Protein AF-A0A958F5K6-F1 (afdb_monomer)

Sequence (70 aa):
MKRSRRALFTLIFSVLLCIAALIIAPLLGSESLKLSDVLAHLSGPDTSAGVIFFRIRMPRVLLGLLAGGA

Structure (mmCIF, N/CA/C/O backbone):
data_AF-A0A958F5K6-F1
#
_entry.id   AF-A0A958F5K6-F1
#
loop_
_atom_site.group_PDB
_atom_site.id
_atom_site.type_s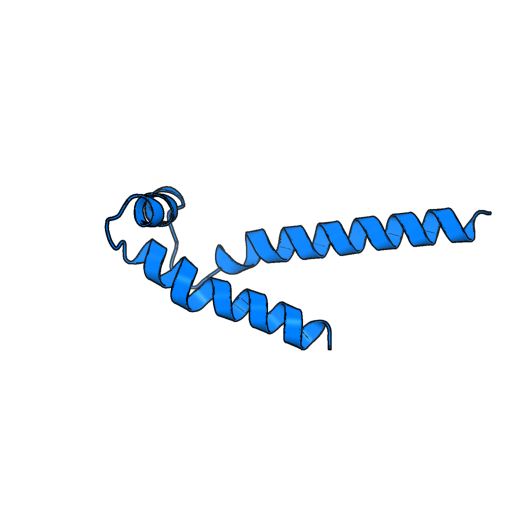ymbol
_atom_site.label_atom_id
_atom_site.label_alt_id
_atom_site.label_comp_id
_atom_site.label_asym_id
_atom_site.label_entity_id
_atom_site.label_seq_id
_atom_site.pdbx_PDB_ins_code
_atom_site.Cartn_x
_atom_site.Cartn_y
_atom_site.Cartn_z
_atom_site.occupancy
_atom_site.B_iso_or_equiv
_atom_site.auth_seq_id
_atom_site.auth_comp_id
_atom_site.auth_asym_id
_atom_site.auth_atom_id
_atom_site.pdbx_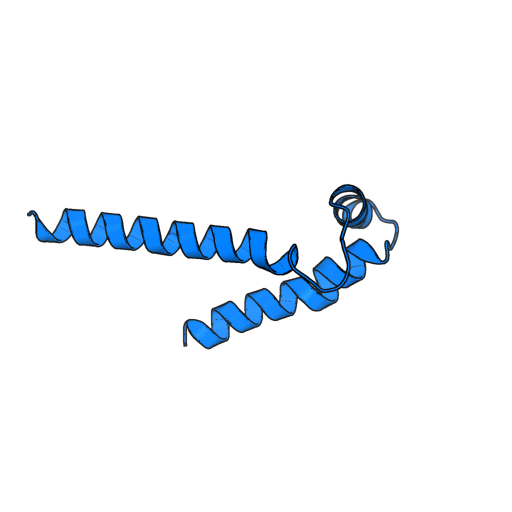PDB_model_num
ATOM 1 N N . MET A 1 1 ? -13.596 9.684 31.505 1.00 53.88 1 MET A N 1
ATOM 2 C CA . MET A 1 1 ? -12.762 10.281 30.426 1.00 53.88 1 MET A CA 1
ATOM 3 C C . MET A 1 1 ? -11.519 9.468 30.000 1.00 53.88 1 MET A C 1
ATOM 5 O O . MET A 1 1 ? -11.168 9.547 28.831 1.00 53.88 1 MET A O 1
ATOM 9 N N . LYS A 1 2 ? -10.848 8.659 30.850 1.00 56.81 2 LYS A N 1
ATOM 10 C CA . LYS A 1 2 ? -9.612 7.914 30.463 1.00 56.81 2 LYS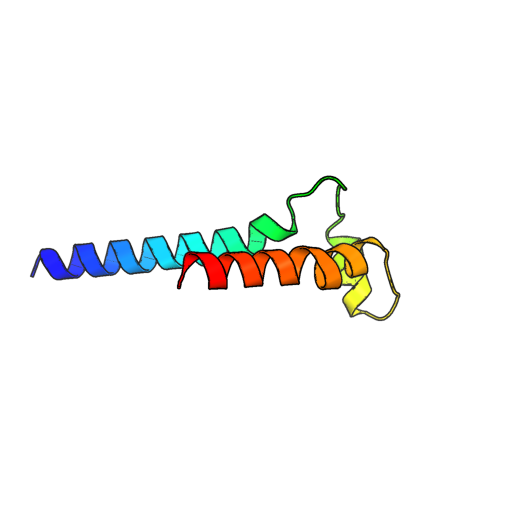 A CA 1
ATOM 11 C C . LYS A 1 2 ? -9.788 6.847 29.358 1.00 56.81 2 LYS A C 1
ATOM 13 O O . LYS A 1 2 ? -8.851 6.603 28.606 1.00 56.81 2 LYS A O 1
ATOM 18 N N . ARG A 1 3 ? -10.979 6.242 29.225 1.00 63.06 3 ARG A N 1
ATOM 19 C CA . ARG A 1 3 ? -11.289 5.229 28.189 1.00 63.06 3 ARG A CA 1
ATOM 20 C C . ARG A 1 3 ? -11.232 5.798 26.761 1.00 63.06 3 ARG A C 1
ATOM 22 O O . ARG A 1 3 ? -10.727 5.134 25.868 1.00 63.06 3 ARG A O 1
ATOM 29 N N . SER A 1 4 ? -11.667 7.049 26.578 1.00 76.19 4 SER A N 1
ATOM 30 C CA . SER A 1 4 ? -11.718 7.721 25.269 1.00 76.19 4 SER A CA 1
ATOM 31 C C . SER A 1 4 ? -10.324 8.005 24.694 1.00 76.19 4 SER A C 1
ATOM 33 O O . SER A 1 4 ? -10.087 7.730 23.524 1.00 76.19 4 SER A O 1
ATOM 35 N N . ARG A 1 5 ? -9.360 8.447 25.518 1.00 85.00 5 ARG A N 1
ATOM 36 C CA . ARG A 1 5 ? -7.979 8.690 25.050 1.00 85.00 5 ARG A CA 1
ATOM 37 C C . ARG A 1 5 ? -7.262 7.409 24.622 1.00 85.00 5 ARG A C 1
ATOM 39 O O . ARG A 1 5 ? -6.509 7.437 23.658 1.00 85.00 5 ARG A O 1
ATOM 46 N N . ARG A 1 6 ? -7.506 6.292 25.318 1.00 89.19 6 ARG A N 1
ATOM 47 C CA . ARG A 1 6 ? -6.954 4.982 24.933 1.00 89.19 6 ARG A CA 1
ATOM 48 C C . ARG A 1 6 ? -7.546 4.501 23.612 1.00 89.19 6 ARG A C 1
ATOM 50 O O . ARG A 1 6 ? -6.788 4.103 22.744 1.00 89.19 6 ARG A O 1
ATOM 57 N N . ALA A 1 7 ? -8.864 4.617 23.440 1.00 90.62 7 ALA A N 1
ATOM 58 C CA . ALA A 1 7 ? -9.525 4.266 22.185 1.00 90.62 7 ALA A CA 1
ATOM 59 C C . ALA A 1 7 ? -9.011 5.109 21.006 1.00 90.62 7 ALA A C 1
ATOM 61 O O . ALA A 1 7 ? -8.704 4.556 19.955 1.00 90.62 7 ALA A O 1
ATOM 62 N N . LEU A 1 8 ? -8.842 6.423 21.200 1.00 93.00 8 LEU A N 1
ATOM 63 C CA . LEU A 1 8 ? -8.282 7.308 20.177 1.00 93.00 8 LEU A CA 1
ATOM 64 C C . LEU A 1 8 ? -6.842 6.924 19.815 1.00 93.00 8 LEU A C 1
ATOM 66 O O . LEU A 1 8 ? -6.504 6.859 18.639 1.00 93.00 8 LEU A O 1
ATOM 70 N N . PHE A 1 9 ? -6.002 6.639 20.813 1.00 95.44 9 PHE A N 1
ATOM 71 C CA . PHE A 1 9 ? -4.628 6.206 20.569 1.00 95.44 9 PHE A CA 1
ATOM 72 C C . PHE A 1 9 ? -4.575 4.885 19.794 1.00 95.44 9 PHE A C 1
ATOM 74 O O . PHE A 1 9 ? -3.849 4.789 18.810 1.00 95.44 9 PHE A O 1
ATOM 81 N N . THR A 1 10 ? -5.366 3.887 20.202 1.00 95.19 10 THR A N 1
ATOM 82 C CA . THR A 1 10 ? -5.445 2.601 19.498 1.00 95.19 10 THR A CA 1
ATOM 83 C C . THR A 1 10 ? -5.905 2.792 18.058 1.00 95.19 10 THR A C 1
ATOM 85 O O . THR A 1 10 ? -5.279 2.243 17.161 1.00 95.19 10 THR A O 1
ATOM 88 N N . LEU A 1 11 ? -6.929 3.618 17.821 1.00 95.31 11 LEU A N 1
ATOM 89 C CA . LEU A 1 11 ? -7.406 3.932 16.474 1.00 95.31 11 LEU A CA 1
ATOM 90 C C . LEU A 1 11 ? -6.289 4.535 15.611 1.00 95.31 11 LEU A C 1
ATOM 92 O O . LEU A 1 11 ? -6.017 4.035 14.524 1.00 95.31 11 LEU A O 1
ATOM 96 N N . ILE A 1 12 ? -5.619 5.580 16.107 1.00 96.50 12 ILE A N 1
ATOM 97 C CA . ILE A 1 12 ? -4.534 6.251 15.378 1.00 96.50 12 ILE A CA 1
ATOM 98 C C . ILE A 1 12 ? -3.406 5.263 15.080 1.00 96.50 12 ILE A C 1
ATOM 100 O O . ILE A 1 12 ? -2.937 5.193 13.948 1.00 96.50 12 ILE A O 1
ATOM 104 N N . PHE A 1 13 ? -2.996 4.470 16.071 1.00 96.81 13 PHE A N 1
ATOM 105 C CA . PHE A 1 13 ? -1.938 3.482 15.898 1.00 96.81 13 PHE A CA 1
ATOM 106 C C . PHE A 1 13 ? -2.307 2.419 14.855 1.00 96.81 13 PHE A C 1
ATOM 108 O O . PHE A 1 13 ? -1.506 2.137 13.968 1.00 96.81 13 PHE A O 1
ATOM 115 N N . SER A 1 14 ? -3.523 1.871 14.908 1.00 94.44 14 SER A N 1
ATOM 116 C CA . SER A 1 14 ? -4.006 0.888 13.933 1.00 94.44 14 SER A CA 1
ATOM 117 C C . SER A 1 14 ? -4.072 1.459 12.516 1.00 94.44 14 SER A C 1
ATOM 119 O O . SER A 1 14 ? -3.671 0.783 11.569 1.00 94.44 14 SER A O 1
ATOM 121 N N . VAL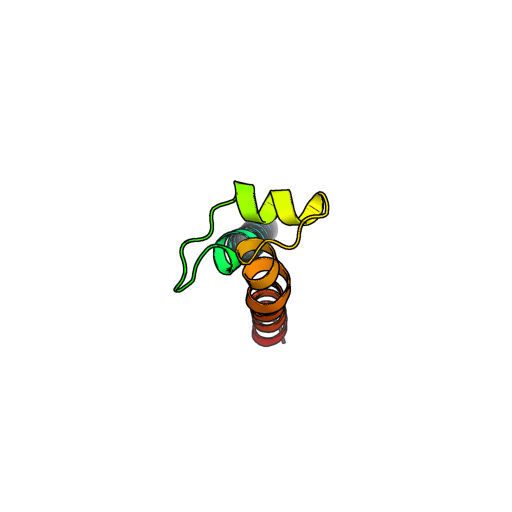 A 1 15 ? -4.524 2.707 12.361 1.00 94.50 15 VAL A N 1
ATOM 122 C CA . VAL A 1 15 ? -4.553 3.396 11.061 1.00 94.50 15 VAL A CA 1
ATOM 123 C C . VAL A 1 15 ? -3.137 3.600 10.527 1.00 94.50 15 VAL A C 1
ATOM 125 O O . VAL A 1 15 ? -2.869 3.270 9.374 1.00 94.50 15 VAL A O 1
ATOM 128 N N . LEU A 1 16 ? -2.210 4.078 11.362 1.00 96.50 16 LEU A N 1
ATOM 129 C CA . LEU A 1 16 ? -0.808 4.250 10.975 1.00 96.50 16 LEU A CA 1
ATOM 130 C C . LEU A 1 16 ? -0.168 2.923 10.564 1.00 96.50 16 LEU A C 1
ATOM 132 O O . LEU A 1 16 ? 0.535 2.874 9.556 1.00 96.50 16 LEU A O 1
ATOM 136 N N . LEU A 1 17 ? -0.447 1.846 11.300 1.00 94.81 17 LEU A N 1
ATOM 137 C CA . LEU A 1 17 ? 0.039 0.511 10.971 1.00 94.81 17 LEU A CA 1
ATOM 138 C C . LEU A 1 17 ? -0.508 0.031 9.616 1.00 94.81 17 LEU A C 1
ATOM 140 O O . LEU A 1 17 ? 0.255 -0.487 8.803 1.00 94.81 17 LEU A O 1
ATOM 144 N N . CYS A 1 18 ? -1.800 0.243 9.343 1.00 93.75 18 CYS A N 1
ATOM 145 C CA . CYS A 1 18 ? -2.407 -0.115 8.057 1.00 93.75 18 CYS A CA 1
ATOM 146 C C . CYS A 1 18 ? -1.792 0.672 6.895 1.00 93.75 18 CYS A C 1
ATOM 148 O O . CYS A 1 18 ? -1.468 0.089 5.862 1.00 93.75 18 CYS A O 1
ATOM 150 N N . ILE A 1 19 ? -1.585 1.981 7.066 1.00 93.88 19 ILE A N 1
ATOM 151 C CA . ILE A 1 19 ? -0.947 2.828 6.048 1.00 93.88 19 ILE A CA 1
ATOM 152 C C . ILE A 1 19 ? 0.496 2.375 5.802 1.00 93.88 19 ILE A C 1
ATOM 154 O O . ILE A 1 19 ? 0.905 2.221 4.652 1.00 93.88 19 ILE A O 1
ATOM 158 N N . ALA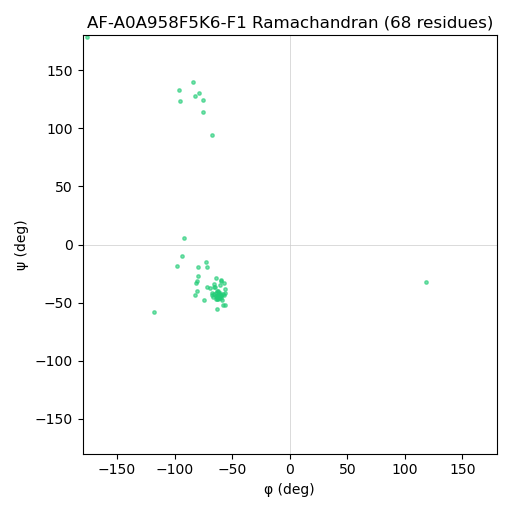 A 1 20 ? 1.259 2.107 6.865 1.00 94.00 20 ALA A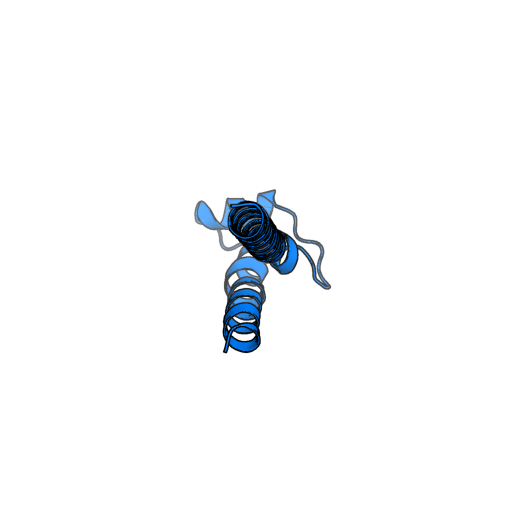 N 1
ATOM 159 C CA . ALA A 1 20 ? 2.622 1.604 6.742 1.00 94.00 20 ALA A CA 1
ATOM 160 C C . ALA A 1 20 ? 2.659 0.261 5.994 1.00 94.00 20 ALA A C 1
ATOM 162 O O . ALA A 1 20 ? 3.473 0.087 5.088 1.00 94.00 20 ALA A O 1
ATOM 163 N N . ALA A 1 21 ? 1.745 -0.661 6.308 1.00 92.12 21 ALA A N 1
ATOM 164 C CA . ALA A 1 21 ? 1.638 -1.942 5.619 1.00 92.12 21 ALA A CA 1
ATOM 165 C C . ALA A 1 21 ? 1.306 -1.773 4.127 1.00 92.12 21 ALA A C 1
ATOM 167 O O . ALA A 1 21 ? 1.946 -2.414 3.297 1.00 92.12 21 ALA A O 1
ATOM 168 N N . LEU A 1 22 ? 0.379 -0.879 3.769 1.00 91.12 22 LEU A N 1
ATOM 169 C CA . LEU A 1 22 ? 0.028 -0.593 2.371 1.00 91.12 22 LEU A CA 1
ATOM 170 C C . LEU A 1 22 ? 1.211 -0.072 1.545 1.00 91.12 22 LEU A C 1
ATOM 172 O O . LEU A 1 22 ? 1.309 -0.383 0.361 1.00 91.12 22 LEU A O 1
ATOM 176 N N . ILE A 1 23 ? 2.105 0.706 2.157 1.00 90.38 23 ILE A N 1
ATOM 177 C CA . ILE A 1 23 ? 3.274 1.277 1.475 1.00 90.38 23 ILE A CA 1
ATOM 178 C C . ILE A 1 23 ? 4.418 0.260 1.403 1.00 90.38 23 ILE A C 1
ATOM 180 O O . ILE A 1 23 ? 5.063 0.122 0.364 1.00 90.38 23 ILE A O 1
ATOM 184 N N . ILE A 1 24 ? 4.676 -0.466 2.493 1.00 90.69 24 ILE A N 1
ATOM 185 C CA . ILE A 1 24 ? 5.832 -1.365 2.607 1.00 90.69 24 ILE A CA 1
ATOM 186 C C . ILE A 1 24 ? 5.576 -2.705 1.905 1.00 90.69 24 ILE A C 1
ATOM 188 O O . ILE A 1 24 ? 6.466 -3.229 1.236 1.00 90.69 24 ILE A O 1
ATOM 192 N N . ALA A 1 25 ? 4.368 -3.265 2.006 1.00 91.19 25 ALA A N 1
ATOM 193 C CA . ALA A 1 25 ? 4.052 -4.581 1.451 1.00 91.19 25 ALA A CA 1
ATOM 194 C C . ALA A 1 25 ? 4.309 -4.727 -0.064 1.00 91.19 25 ALA A C 1
ATOM 196 O O . ALA A 1 25 ? 4.890 -5.742 -0.444 1.00 91.19 25 ALA A O 1
ATOM 197 N N . PRO A 1 26 ? 3.958 -3.773 -0.952 1.00 89.31 26 PRO A N 1
ATOM 198 C CA . PRO A 1 26 ? 4.232 -3.927 -2.381 1.00 89.31 26 PRO A CA 1
ATOM 199 C C . PRO A 1 26 ? 5.722 -3.762 -2.729 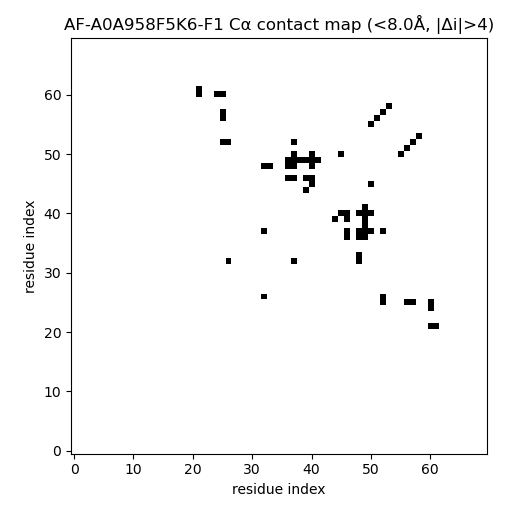1.00 89.31 26 PRO A C 1
ATOM 201 O O . PRO A 1 26 ? 6.158 -4.168 -3.809 1.00 89.31 26 PRO A O 1
ATOM 204 N N . LEU A 1 27 ? 6.535 -3.211 -1.825 1.00 86.31 27 LEU A N 1
ATOM 205 C CA . LEU A 1 27 ? 7.987 -3.114 -2.001 1.00 86.31 27 LEU A CA 1
ATOM 206 C C . LEU A 1 27 ? 8.690 -4.440 -1.684 1.00 86.31 27 LEU A C 1
ATOM 208 O O . LEU A 1 27 ? 9.721 -4.749 -2.280 1.00 86.31 27 LEU A O 1
ATOM 212 N N . LEU A 1 28 ? 8.098 -5.258 -0.815 1.00 85.00 28 LEU A N 1
ATOM 213 C CA . LEU A 1 28 ? 8.596 -6.585 -0.467 1.00 85.00 28 LEU A CA 1
ATOM 214 C 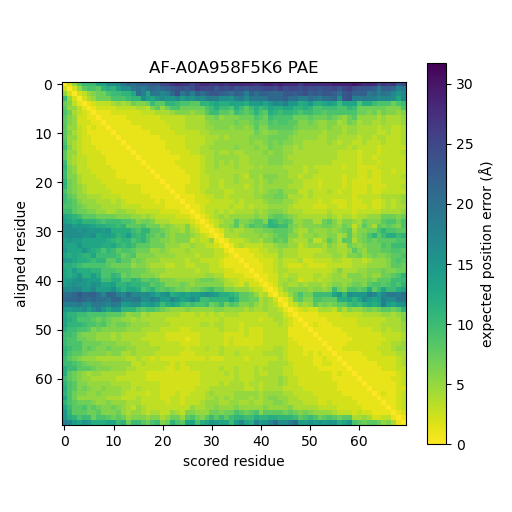C . LEU A 1 28 ? 8.164 -7.619 -1.520 1.00 85.00 28 LEU A C 1
ATOM 216 O O . LEU A 1 28 ? 6.988 -7.748 -1.857 1.00 85.00 28 LEU A O 1
ATOM 220 N N . GLY A 1 29 ? 9.116 -8.381 -2.055 1.00 81.56 29 GLY A N 1
ATOM 221 C CA . GLY A 1 29 ? 8.839 -9.451 -3.013 1.00 81.56 29 GLY A CA 1
ATOM 222 C C . GLY A 1 29 ? 10.096 -10.222 -3.400 1.00 81.56 29 GLY A C 1
ATOM 223 O O . GLY A 1 29 ? 11.185 -9.905 -2.934 1.00 81.56 29 GLY A O 1
ATOM 224 N N . SER A 1 30 ? 9.934 -11.240 -4.248 1.00 81.56 30 SER A N 1
ATOM 225 C CA . SER A 1 30 ? 11.037 -12.089 -4.728 1.00 81.56 30 SER A CA 1
ATOM 226 C C . SER A 1 30 ? 12.044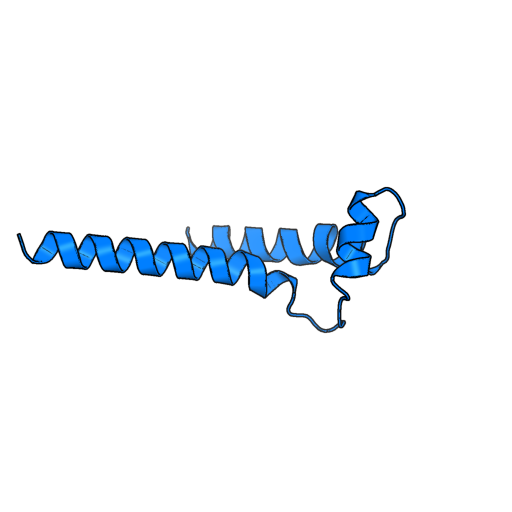 -11.333 -5.597 1.00 81.56 30 SER A C 1
ATOM 228 O O . SER A 1 30 ? 13.234 -11.609 -5.546 1.00 81.56 30 SER A O 1
ATOM 230 N N . GLU A 1 31 ? 11.557 -10.364 -6.370 1.00 82.88 31 GLU A N 1
ATOM 231 C CA . GLU A 1 31 ? 12.365 -9.495 -7.225 1.00 82.88 31 GLU A CA 1
ATOM 232 C C . GLU A 1 31 ? 12.664 -8.172 -6.511 1.00 82.88 31 GLU A C 1
ATOM 234 O O . GLU A 1 31 ? 11.750 -7.527 -5.977 1.00 82.88 31 GLU A O 1
ATOM 239 N N . SER A 1 32 ? 13.923 -7.735 -6.533 1.00 81.69 32 SER A N 1
ATOM 240 C CA . SER A 1 32 ? 14.306 -6.422 -6.006 1.00 81.69 32 SER A CA 1
ATOM 241 C C . SER A 1 32 ? 13.872 -5.329 -6.983 1.00 81.69 32 SER A C 1
ATOM 243 O O . SER A 1 32 ? 14.370 -5.255 -8.105 1.00 81.69 32 SER A O 1
ATOM 245 N N . LEU A 1 33 ? 12.924 -4.483 -6.573 1.00 83.19 33 LEU A N 1
ATOM 246 C CA . LEU A 1 33 ? 12.438 -3.374 -7.393 1.00 83.19 33 LEU A CA 1
ATOM 247 C C . LEU A 1 33 ? 13.177 -2.088 -7.028 1.00 83.19 33 LEU A C 1
ATOM 249 O O . LEU A 1 33 ? 13.121 -1.632 -5.885 1.00 83.19 33 LEU A O 1
ATOM 253 N N . LYS A 1 34 ? 13.818 -1.456 -8.013 1.00 84.50 34 LYS A N 1
ATOM 254 C CA . LYS A 1 34 ? 14.304 -0.084 -7.854 1.00 84.50 34 LYS A CA 1
ATOM 255 C C . LYS A 1 34 ? 13.125 0.878 -7.934 1.00 84.50 34 LYS A C 1
ATOM 257 O O . LYS A 1 34 ? 12.403 0.912 -8.928 1.00 84.50 34 LYS A O 1
ATOM 262 N N . LEU A 1 35 ? 12.964 1.701 -6.900 1.00 82.88 35 LEU A N 1
ATOM 263 C CA . LEU A 1 35 ? 11.918 2.726 -6.840 1.00 82.88 35 LEU A CA 1
ATOM 264 C C . LEU A 1 35 ? 11.980 3.708 -8.020 1.00 82.88 35 LEU A C 1
ATOM 266 O O . LEU A 1 35 ? 10.936 4.147 -8.493 1.00 82.88 35 LEU A O 1
ATOM 270 N N . SER A 1 36 ? 13.183 4.006 -8.525 1.00 83.94 36 SER A N 1
ATOM 271 C CA . SER A 1 36 ? 13.378 4.833 -9.723 1.00 83.94 36 SER A CA 1
ATOM 272 C C . SER A 1 36 ? 12.636 4.279 -10.934 1.00 83.94 36 SER A C 1
ATOM 274 O O . SER A 1 36 ? 12.006 5.036 -11.663 1.00 83.94 36 SER A O 1
ATOM 276 N N . ASP A 1 37 ? 12.664 2.961 -11.116 1.00 83.75 37 ASP A N 1
ATOM 277 C CA . ASP A 1 37 ? 12.134 2.297 -12.307 1.00 83.75 37 ASP A CA 1
ATOM 278 C C . ASP A 1 37 ? 10.611 2.151 -12.206 1.00 83.75 37 ASP A C 1
ATOM 280 O O . ASP A 1 37 ? 9.905 2.232 -13.211 1.00 83.75 37 ASP A O 1
ATOM 284 N N . VAL A 1 38 ? 10.092 2.003 -10.980 1.00 84.81 38 VAL A N 1
ATOM 285 C CA . VAL A 1 38 ? 8.651 2.048 -10.686 1.00 84.81 38 VAL A CA 1
ATOM 286 C C . VAL A 1 38 ? 8.086 3.445 -10.946 1.00 84.81 38 VAL A C 1
ATOM 288 O O . VAL A 1 38 ? 7.018 3.567 -11.540 1.00 84.81 38 VAL A O 1
ATOM 291 N N . LEU A 1 39 ? 8.795 4.504 -10.542 1.00 84.81 39 LEU A N 1
ATOM 292 C CA . LEU A 1 39 ? 8.374 5.884 -10.801 1.00 84.81 39 LEU A CA 1
ATOM 293 C C . LEU A 1 39 ? 8.522 6.262 -12.278 1.00 84.81 39 LEU A C 1
ATOM 295 O O . LEU A 1 39 ? 7.654 6.946 -12.810 1.00 84.81 39 LEU A O 1
ATOM 299 N N . ALA A 1 40 ? 9.561 5.771 -12.959 1.00 84.19 40 ALA A N 1
ATOM 300 C CA . ALA A 1 40 ? 9.746 5.981 -14.394 1.00 84.19 40 ALA A CA 1
ATOM 301 C C . ALA A 1 40 ? 8.574 5.426 -15.220 1.00 84.19 40 ALA A C 1
ATOM 303 O O . ALA A 1 40 ? 8.217 6.017 -16.235 1.00 84.19 40 ALA A O 1
ATOM 304 N N . HIS A 1 41 ? 7.920 4.357 -14.751 1.00 85.12 41 HIS A N 1
ATOM 305 C CA . HIS A 1 41 ? 6.707 3.819 -15.374 1.00 85.12 41 HIS A CA 1
ATOM 306 C C . HIS A 1 41 ? 5.554 4.830 -15.431 1.00 85.12 41 HIS A C 1
ATOM 308 O O . HIS A 1 41 ? 4.773 4.828 -16.378 1.00 85.12 41 HIS A O 1
ATOM 314 N N . LEU A 1 42 ? 5.465 5.737 -14.453 1.00 82.56 42 LEU A N 1
ATOM 315 C CA . LEU A 1 42 ? 4.449 6.794 -14.437 1.00 82.56 42 LEU A CA 1
ATOM 316 C C . LEU A 1 42 ? 4.712 7.880 -15.491 1.00 82.56 42 LEU A C 1
ATOM 318 O O . LEU A 1 42 ? 3.798 8.618 -15.847 1.00 82.56 42 LEU A O 1
ATOM 322 N N . SER A 1 43 ? 5.945 7.988 -15.990 1.00 83.44 43 SER A N 1
ATOM 323 C CA . SER A 1 43 ? 6.353 8.977 -16.994 1.00 83.44 43 SER A CA 1
ATOM 324 C C . SER A 1 43 ? 6.232 8.472 -18.439 1.00 83.44 43 SER A C 1
ATOM 326 O O . SER A 1 43 ? 6.625 9.190 -19.356 1.00 83.44 43 SER A O 1
ATOM 328 N N . GLY A 1 44 ? 5.687 7.269 -18.661 1.00 70.50 44 GLY A N 1
ATOM 329 C CA . GLY A 1 44 ? 5.327 6.772 -19.994 1.00 70.50 44 GLY A CA 1
ATOM 330 C C . GLY A 1 44 ? 6.039 5.509 -20.503 1.00 70.50 44 GLY A C 1
ATOM 331 O O . GLY A 1 44 ? 5.396 4.763 -21.238 1.00 70.50 44 GLY A O 1
ATOM 332 N N . PRO A 1 45 ? 7.308 5.202 -20.170 1.00 79.31 45 PRO A N 1
ATOM 333 C CA . PRO A 1 45 ? 7.903 3.939 -20.600 1.00 79.31 45 PRO A CA 1
ATOM 334 C C . PRO A 1 45 ? 7.446 2.760 -19.727 1.00 79.31 45 PRO A C 1
ATOM 336 O O . PRO A 1 45 ? 7.553 2.786 -18.501 1.00 79.31 45 PRO A O 1
ATOM 339 N N . ASP A 1 46 ? 6.995 1.677 -20.362 1.00 78.06 46 ASP A N 1
ATOM 340 C CA . ASP A 1 46 ? 6.681 0.418 -19.684 1.00 78.06 46 ASP A CA 1
ATOM 341 C C . ASP A 1 46 ? 7.960 -0.234 -19.131 1.00 78.06 46 ASP A C 1
ATOM 343 O O . ASP A 1 46 ? 8.665 -0.968 -19.821 1.00 78.06 46 ASP A O 1
ATOM 347 N N . THR A 1 47 ? 8.278 0.027 -17.861 1.00 86.25 47 THR A N 1
ATOM 348 C CA . THR A 1 47 ? 9.322 -0.706 -17.141 1.00 86.25 47 THR A CA 1
ATOM 349 C C . THR A 1 47 ? 8.752 -2.007 -16.576 1.00 86.25 47 THR A C 1
ATOM 351 O O . THR A 1 47 ? 7.642 -2.050 -16.037 1.00 86.25 47 THR A O 1
ATOM 354 N N . SER A 1 48 ? 9.529 -3.091 -16.641 1.00 87.56 48 SER A N 1
ATOM 355 C CA . SER A 1 48 ? 9.166 -4.373 -16.018 1.00 87.56 48 SER A CA 1
ATOM 356 C C . SER A 1 48 ? 8.892 -4.216 -14.516 1.00 87.56 48 SER A C 1
ATOM 358 O O . SER A 1 48 ? 7.936 -4.789 -13.993 1.00 87.56 48 SER A O 1
ATOM 360 N N . ALA A 1 49 ? 9.676 -3.373 -13.836 1.00 87.31 49 ALA A N 1
ATOM 361 C CA . ALA A 1 49 ? 9.497 -3.037 -12.428 1.00 87.31 49 ALA A CA 1
ATOM 362 C C . ALA A 1 49 ? 8.146 -2.361 -12.144 1.00 87.31 49 ALA A C 1
ATOM 364 O O . ALA A 1 49 ? 7.450 -2.749 -11.201 1.00 87.31 49 ALA A O 1
ATOM 365 N N . GLY A 1 50 ? 7.751 -1.386 -12.969 1.00 87.44 50 GLY A N 1
ATOM 366 C CA . GLY A 1 50 ? 6.464 -0.705 -12.860 1.00 87.44 50 GLY A CA 1
ATOM 367 C C . GLY A 1 50 ? 5.288 -1.645 -13.098 1.00 87.44 50 GLY A C 1
ATOM 368 O O . GLY A 1 50 ? 4.355 -1.674 -12.296 1.00 87.44 50 GLY A O 1
ATOM 369 N N . VAL A 1 51 ? 5.374 -2.498 -14.121 1.00 90.25 51 VAL A N 1
ATOM 370 C CA . VAL A 1 51 ? 4.348 -3.512 -14.407 1.00 90.25 51 VAL A CA 1
ATOM 371 C C . VAL A 1 51 ? 4.162 -4.464 -13.223 1.00 90.25 51 VAL A C 1
ATOM 373 O O . VAL A 1 51 ? 3.031 -4.680 -12.785 1.00 90.25 51 VAL A O 1
ATOM 376 N N . ILE A 1 52 ? 5.248 -4.998 -12.654 1.00 90.56 52 ILE A N 1
ATOM 377 C CA . ILE A 1 52 ? 5.176 -5.892 -11.486 1.00 90.56 52 ILE A CA 1
ATOM 378 C C . ILE A 1 52 ? 4.559 -5.164 -10.285 1.00 90.56 52 ILE A C 1
ATOM 380 O O . ILE A 1 52 ? 3.680 -5.710 -9.609 1.00 90.56 52 ILE A O 1
ATOM 384 N N . PHE A 1 53 ? 4.994 -3.933 -10.016 1.00 91.75 53 PHE A N 1
ATOM 385 C CA . PHE A 1 53 ? 4.497 -3.158 -8.885 1.00 91.75 53 PHE A CA 1
ATOM 386 C C . PHE A 1 53 ? 2.997 -2.859 -9.015 1.00 91.75 53 PHE A C 1
ATOM 388 O O . PHE A 1 53 ? 2.221 -3.229 -8.132 1.00 91.75 53 PHE A O 1
ATOM 395 N N . PHE A 1 54 ? 2.575 -2.247 -10.124 1.00 90.44 54 PHE A N 1
ATOM 396 C CA . PHE A 1 54 ? 1.210 -1.747 -10.299 1.00 90.44 54 PHE A CA 1
ATOM 397 C C . PHE A 1 54 ? 0.199 -2.823 -10.702 1.00 90.44 54 PHE A C 1
ATOM 399 O O . PHE A 1 54 ? -0.954 -2.738 -10.287 1.00 90.44 54 PHE A O 1
ATOM 406 N N . ARG A 1 55 ? 0.595 -3.838 -11.482 1.00 91.06 55 ARG A N 1
ATOM 407 C CA . ARG A 1 55 ? -0.345 -4.858 -11.991 1.00 91.06 55 ARG A CA 1
ATOM 408 C C . ARG A 1 55 ? -0.379 -6.145 -11.176 1.00 91.06 55 ARG A C 1
ATOM 410 O O . ARG A 1 55 ? -1.338 -6.896 -11.304 1.00 91.06 55 ARG A O 1
ATOM 417 N N . ILE A 1 56 ? 0.636 -6.414 -10.350 1.00 91.19 56 ILE A N 1
ATOM 418 C CA . ILE A 1 56 ? 0.713 -7.658 -9.565 1.00 91.19 56 ILE A CA 1
ATOM 419 C C . ILE A 1 56 ? 0.704 -7.361 -8.064 1.00 91.19 56 ILE A C 1
ATOM 421 O O . ILE A 1 56 ? -0.174 -7.842 -7.344 1.00 91.19 56 ILE A O 1
ATOM 425 N N . ARG A 1 57 ? 1.664 -6.568 -7.568 1.00 92.38 57 ARG A N 1
ATOM 426 C CA . ARG A 1 57 ? 1.850 -6.376 -6.119 1.00 92.38 57 ARG A CA 1
ATOM 427 C C . ARG A 1 57 ? 0.778 -5.482 -5.498 1.00 92.38 57 ARG A C 1
ATOM 429 O O . ARG A 1 57 ? 0.191 -5.876 -4.494 1.00 92.38 57 ARG A O 1
ATOM 436 N N . MET A 1 58 ? 0.479 -4.335 -6.108 1.00 91.94 58 MET A N 1
ATOM 437 C CA . MET A 1 58 ? -0.567 -3.414 -5.640 1.00 91.94 58 MET A CA 1
ATOM 438 C C . MET A 1 58 ? -1.942 -4.095 -5.510 1.00 91.94 58 MET A C 1
ATOM 440 O O . MET A 1 58 ? -2.509 -4.059 -4.417 1.00 91.94 58 MET A O 1
ATOM 444 N N . PRO A 1 59 ? -2.463 -4.794 -6.542 1.00 93.56 59 PRO A N 1
ATOM 445 C CA . PRO A 1 59 ? -3.738 -5.500 -6.436 1.00 93.56 59 PRO A CA 1
ATOM 446 C C . PRO A 1 59 ? -3.749 -6.534 -5.311 1.00 93.56 59 PRO A C 1
ATOM 448 O O . PRO A 1 59 ? -4.702 -6.588 -4.540 1.00 93.56 59 PRO A O 1
ATOM 451 N N . ARG A 1 60 ? -2.671 -7.314 -5.155 1.00 92.88 60 ARG A N 1
ATOM 452 C CA . ARG A 1 60 ? -2.557 -8.312 -4.080 1.00 92.88 60 ARG A CA 1
ATOM 453 C C . ARG A 1 60 ? -2.618 -7.680 -2.690 1.00 92.88 60 ARG A C 1
ATOM 455 O O . ARG A 1 60 ? -3.272 -8.227 -1.807 1.00 92.88 60 ARG A O 1
ATOM 462 N N . VAL A 1 61 ? -1.936 -6.555 -2.488 1.00 94.00 61 VAL A N 1
ATOM 463 C CA . VAL A 1 61 ? -1.914 -5.848 -1.200 1.00 94.00 61 VAL A CA 1
ATOM 464 C C . VAL A 1 61 ? -3.292 -5.267 -0.874 1.00 94.00 61 VAL A C 1
ATOM 466 O O . VAL A 1 61 ? -3.775 -5.445 0.243 1.00 94.00 61 VAL A O 1
ATOM 469 N N . LEU A 1 62 ? -3.961 -4.653 -1.855 1.00 93.19 62 LEU A N 1
ATOM 470 C CA . LEU A 1 62 ? -5.325 -4.139 -1.692 1.00 93.19 62 LEU A CA 1
ATOM 471 C C . LEU A 1 62 ? -6.324 -5.262 -1.388 1.00 93.19 62 LEU A C 1
ATOM 473 O O . LEU A 1 62 ? -7.128 -5.136 -0.468 1.00 93.19 62 LEU A O 1
ATOM 477 N N . LEU A 1 63 ? -6.241 -6.382 -2.108 1.00 93.88 63 LEU A N 1
ATOM 478 C CA . LEU A 1 63 ? -7.080 -7.553 -1.851 1.00 93.88 63 LEU A CA 1
ATOM 479 C C . LEU A 1 63 ? -6.823 -8.146 -0.463 1.00 93.88 63 LEU A C 1
ATOM 481 O O . LEU A 1 63 ? -7.774 -8.520 0.213 1.00 93.88 63 LEU A O 1
ATOM 485 N N . GLY A 1 64 ? -5.567 -8.197 -0.012 1.00 92.69 64 GLY A N 1
ATOM 486 C CA . GLY A 1 64 ? -5.226 -8.645 1.339 1.00 92.69 64 GLY A CA 1
ATOM 487 C C . GLY A 1 64 ? -5.824 -7.748 2.425 1.00 92.69 64 GLY A C 1
ATOM 488 O O . GLY A 1 64 ? -6.340 -8.259 3.417 1.00 92.69 64 GLY A O 1
ATOM 489 N N . LEU A 1 65 ? -5.818 -6.427 2.215 1.00 91.19 65 LEU A N 1
ATOM 490 C CA . LEU A 1 65 ? -6.466 -5.480 3.123 1.00 91.19 65 LEU A CA 1
ATOM 491 C C . LEU A 1 65 ? -7.982 -5.711 3.181 1.00 91.19 65 LEU A C 1
ATOM 493 O O . LEU A 1 65 ? -8.545 -5.777 4.270 1.00 91.19 65 LEU A O 1
ATOM 497 N N . LEU A 1 66 ? -8.632 -5.854 2.022 1.00 92.12 66 LEU A N 1
ATOM 498 C CA . LEU A 1 66 ? -10.074 -6.101 1.947 1.00 92.12 66 LEU A CA 1
ATOM 499 C C . LEU A 1 66 ? -10.456 -7.446 2.576 1.00 92.12 66 LEU A C 1
ATOM 501 O O . LEU A 1 66 ? -11.439 -7.515 3.303 1.00 92.12 66 LEU A O 1
ATOM 505 N N . ALA A 1 67 ? -9.666 -8.494 2.337 1.00 93.12 67 ALA A N 1
ATOM 506 C CA . ALA A 1 67 ? -9.909 -9.821 2.892 1.00 93.12 67 ALA A CA 1
ATOM 507 C C . ALA A 1 67 ? -9.695 -9.879 4.411 1.00 93.12 67 ALA A C 1
ATOM 509 O O . ALA A 1 67 ? -10.426 -10.582 5.094 1.00 93.12 67 ALA A O 1
ATOM 510 N N . GLY A 1 68 ? -8.700 -9.162 4.946 1.00 88.19 68 GLY A N 1
ATOM 511 C CA . GLY A 1 68 ? -8.443 -9.121 6.389 1.00 88.19 68 GLY A CA 1
ATOM 512 C C . GLY A 1 68 ? -9.364 -8.177 7.168 1.00 88.19 68 GLY A C 1
ATOM 513 O O . GLY A 1 68 ? -9.447 -8.292 8.388 1.00 88.19 68 GLY A O 1
ATOM 514 N N . GLY A 1 69 ? -10.007 -7.225 6.484 1.00 82.81 69 GLY A N 1
ATOM 515 C CA . GLY A 1 69 ? -10.944 -6.270 7.081 1.00 82.81 69 GLY A CA 1
ATOM 516 C C . GLY A 1 69 ? -12.420 -6.683 7.029 1.00 82.81 69 GLY A C 1
ATOM 517 O O . GLY A 1 69 ? -13.233 -5.992 7.642 1.00 82.81 69 GLY A O 1
ATOM 518 N N . ALA A 1 70 ? -12.755 -7.746 6.289 1.00 68.56 70 ALA A N 1
ATOM 519 C CA . ALA A 1 70 ? -14.092 -8.345 6.211 1.00 68.56 70 ALA A CA 1
ATOM 520 C C . ALA A 1 70 ? -14.340 -9.315 7.375 1.00 68.56 70 ALA A C 1
ATOM 522 O O . ALA A 1 70 ? -15.488 -9.332 7.875 1.00 68.56 70 ALA A O 1
#

Solvent-accessible surface area (backbone atoms only — not comparable to full-atom values): 4046 Å² total; per-residue (Å²): 118,74,67,58,58,53,54,52,48,51,50,53,51,53,52,52,51,51,54,49,47,68,63,50,53,48,64,59,65,96,61,91,66,58,67,68,43,36,55,44,30,77,76,68,54,89,33,70,50,18,49,46,38,65,72,48,32,42,56,51,52,54,50,51,52,55,64,74,72,107

pLDDT: mean 87.12, std 8.54, range [53.88, 96.81]

Radius of gyration: 16.43 Å; Cα contacts (8 Å, |Δi|>4): 35; chains: 1; bounding box: 28×22×51 Å

Mean predicted aligned error: 5.91 Å

Secondary structure (DSSP, 8-state):
-HHHHHHHHHHHHHHHHHHHHHHHTTT-SSS---HHHHHHHHTS---HHHHIIIIIIHHHHHHHHHHHH-

Foldseek 3Di:
DVVVVVVVVVVVVVVVVLVVCLVVQLCDDPDHADPVQLVVVVVPDDRPSVCCSPVPRNVVSVVVVVVVVD